Protein AF-A0A2V6AJG2-F1 (afdb_monomer_lite)

Secondary structure (DSSP, 8-state):
------------------------------------GGGEEEEE---EETTEEEEE-HHHHHHHHHHHHHSTTEEEEEE-TTSSEEEEEEPTT--HHHHHHHHHHHHHHT-EEE--TTHHHHHHHH--

Structure (mmCIF, N/CA/C/O backbone):
data_AF-A0A2V6AJG2-F1
#
_entry.id   AF-A0A2V6AJG2-F1
#
loop_
_atom_site.group_PDB
_atom_site.id
_atom_site.type_symbol
_atom_site.label_atom_id
_atom_site.label_alt_id
_atom_site.label_comp_id
_atom_site.label_asym_id
_atom_site.label_entity_id
_atom_site.label_seq_id
_atom_site.pdbx_PDB_ins_code
_atom_site.Cartn_x
_atom_site.Cartn_y
_atom_site.Cartn_z
_atom_site.occupancy
_atom_site.B_iso_or_equiv
_atom_site.auth_seq_id
_atom_site.auth_comp_id
_atom_site.auth_asym_id
_atom_site.auth_atom_id
_atom_site.pdbx_PDB_model_num
ATOM 1 N N . MET A 1 1 ? 5.644 6.638 -68.555 1.00 40.31 1 MET A N 1
ATOM 2 C CA . MET A 1 1 ? 5.117 5.460 -67.821 1.00 40.31 1 MET A CA 1
ATOM 3 C C . MET A 1 1 ? 3.741 5.862 -67.277 1.00 40.31 1 MET A C 1
ATOM 5 O O . MET A 1 1 ? 3.694 6.772 -66.470 1.00 40.31 1 MET A O 1
ATOM 9 N N . LYS A 1 2 ? 2.635 5.582 -67.995 1.00 39.47 2 LYS A N 1
ATOM 10 C CA . LYS A 1 2 ? 1.607 4.543 -67.697 1.00 39.47 2 LYS A CA 1
ATOM 11 C C . LYS A 1 2 ? 1.288 4.442 -66.191 1.00 39.47 2 LYS A C 1
ATOM 13 O O . LYS A 1 2 ? 2.177 4.081 -65.443 1.00 39.47 2 LYS A O 1
ATOM 18 N N . GLY A 1 3 ? 0.075 4.650 -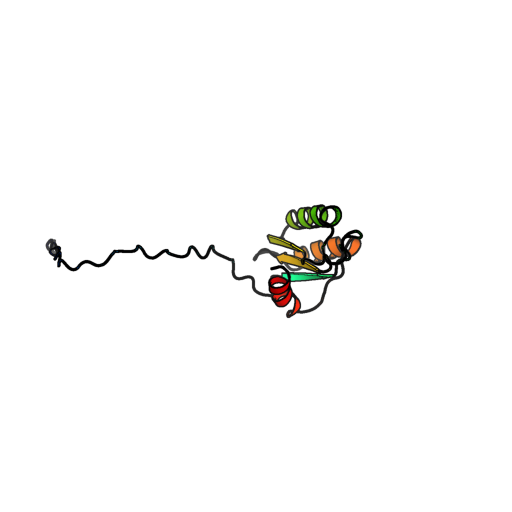65.685 1.00 35.84 3 GLY A N 1
ATOM 19 C CA . GLY A 1 3 ? -1.219 4.906 -66.308 1.00 35.84 3 GLY A CA 1
ATOM 20 C C . GLY A 1 3 ? -2.296 4.993 -65.220 1.00 35.84 3 GLY A C 1
ATOM 21 O O . GLY A 1 3 ? -2.346 4.158 -64.320 1.00 35.84 3 GLY A O 1
ATOM 22 N N . GLN A 1 4 ? -3.136 6.015 -65.331 1.00 49.97 4 GLN A N 1
ATOM 23 C CA . GLN A 1 4 ? -4.354 6.241 -64.563 1.00 49.97 4 GLN A CA 1
ATOM 24 C C . GLN A 1 4 ? -5.386 5.175 -64.960 1.00 49.97 4 GLN A C 1
ATOM 26 O O . GLN A 1 4 ? -5.692 5.025 -66.143 1.00 49.97 4 GLN A O 1
ATOM 31 N N . LYS A 1 5 ? -5.881 4.387 -63.997 1.00 49.53 5 LYS A N 1
ATOM 32 C CA . LYS A 1 5 ? -6.890 3.347 -64.246 1.00 49.53 5 LYS A CA 1
ATOM 33 C C . LYS A 1 5 ? -8.048 3.487 -63.261 1.00 49.53 5 LYS A C 1
ATOM 35 O O . LYS A 1 5 ? -7.985 3.004 -62.142 1.00 49.53 5 LYS A O 1
ATOM 40 N N . ASN A 1 6 ? -9.086 4.149 -63.760 1.00 39.19 6 ASN A N 1
ATOM 41 C CA . ASN A 1 6 ? -10.487 3.732 -63.715 1.00 39.19 6 ASN A CA 1
ATOM 42 C C . ASN A 1 6 ? -11.139 3.459 -62.351 1.00 39.19 6 ASN A C 1
ATOM 44 O O . ASN A 1 6 ? -11.061 2.370 -61.790 1.00 39.19 6 ASN A O 1
ATOM 48 N N . MET A 1 7 ? -11.933 4.458 -61.958 1.00 46.16 7 MET A N 1
ATOM 49 C CA . MET A 1 7 ? -13.201 4.352 -61.240 1.00 46.16 7 MET A CA 1
ATOM 50 C C . MET A 1 7 ? -13.962 3.057 -61.562 1.00 46.16 7 MET A C 1
ATOM 52 O O . MET A 1 7 ? -14.313 2.794 -62.714 1.00 46.16 7 MET A O 1
ATOM 56 N N . LYS A 1 8 ? -14.286 2.294 -60.518 1.00 37.38 8 LYS A N 1
ATOM 57 C CA . LYS A 1 8 ? -15.381 1.328 -60.546 1.00 37.38 8 LYS A CA 1
ATOM 58 C C . LYS A 1 8 ? -16.177 1.460 -59.256 1.00 37.38 8 LYS A C 1
ATOM 60 O O . LYS A 1 8 ? -15.919 0.815 -58.249 1.00 37.38 8 LYS A O 1
ATOM 65 N N . THR A 1 9 ? -17.111 2.403 -59.319 1.00 49.81 9 THR A N 1
ATOM 66 C CA . THR A 1 9 ? -18.254 2.553 -58.425 1.00 49.81 9 THR A CA 1
ATOM 67 C C . THR A 1 9 ? -18.997 1.225 -58.398 1.00 49.81 9 THR A C 1
ATOM 69 O O . THR A 1 9 ? -19.698 0.879 -59.349 1.00 49.81 9 THR A O 1
ATOM 72 N N . HIS A 1 10 ? -18.783 0.441 -57.348 1.00 46.66 10 HIS A N 1
ATOM 73 C CA . HIS A 1 10 ? -19.550 -0.774 -57.140 1.00 46.66 10 HIS A CA 1
ATOM 74 C C . HIS A 1 10 ? -20.915 -0.391 -56.574 1.00 46.66 10 HIS A C 1
ATOM 76 O O . HIS A 1 10 ? -21.023 0.247 -55.529 1.00 46.66 10 HIS A O 1
ATOM 82 N N . LEU A 1 11 ? -21.933 -0.732 -57.364 1.00 46.75 11 LEU A N 1
ATOM 83 C CA . LEU A 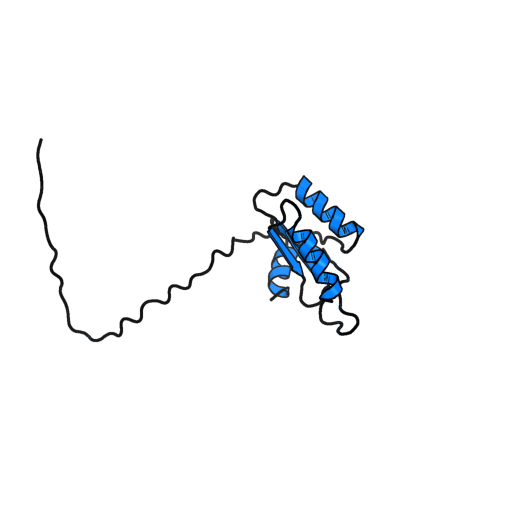1 11 ? -23.347 -0.530 -57.107 1.00 46.75 11 LEU A CA 1
ATOM 84 C C . LEU A 1 11 ? -23.743 -1.025 -55.714 1.00 46.75 11 LEU A C 1
ATOM 86 O O . LEU A 1 11 ? -23.484 -2.166 -55.335 1.00 46.75 11 LEU A O 1
ATOM 90 N N . ILE A 1 12 ? -24.465 -0.154 -55.022 1.00 53.88 12 ILE A N 1
ATOM 91 C CA . ILE A 1 12 ? -25.291 -0.459 -53.864 1.00 53.88 12 ILE A CA 1
ATOM 92 C C . ILE A 1 12 ? -26.417 -1.391 -54.335 1.00 53.88 12 ILE A C 1
ATOM 94 O O . ILE A 1 12 ? -27.288 -0.978 -55.099 1.00 53.88 12 ILE A O 1
ATOM 98 N N . ALA A 1 13 ? -26.409 -2.641 -53.876 1.00 48.75 13 ALA A N 1
ATOM 99 C CA . ALA A 1 13 ? -27.564 -3.527 -53.952 1.00 48.75 13 ALA A CA 1
ATOM 100 C C . ALA A 1 13 ? -28.302 -3.467 -52.607 1.00 48.75 13 ALA A C 1
ATOM 102 O O . ALA A 1 13 ? -27.942 -4.155 -51.654 1.00 48.75 13 ALA A O 1
ATOM 103 N N . VAL A 1 14 ? -29.322 -2.605 -52.526 1.00 49.09 14 VAL A N 1
ATOM 104 C CA . VAL A 1 14 ? -30.337 -2.665 -51.467 1.00 49.09 14 VAL A CA 1
ATOM 105 C C . VAL A 1 14 ? -31.209 -3.879 -51.768 1.00 49.09 14 VAL A C 1
ATOM 107 O O . VAL A 1 14 ? -32.086 -3.821 -52.627 1.00 49.09 14 VAL A O 1
ATOM 110 N N . LEU A 1 15 ? -30.953 -4.993 -51.085 1.00 47.62 15 LEU A N 1
ATOM 111 C CA . LEU A 1 15 ? -31.923 -6.075 -50.989 1.00 47.62 15 LEU A CA 1
ATOM 112 C C . LEU A 1 15 ? -32.759 -5.844 -49.737 1.00 47.62 15 LEU A C 1
ATOM 114 O O . LEU A 1 15 ? -32.275 -5.907 -48.609 1.00 47.62 15 LEU A O 1
ATOM 118 N N . ALA A 1 16 ? -34.025 -5.531 -49.990 1.00 49.56 16 ALA A N 1
ATOM 119 C CA . ALA A 1 16 ? -35.093 -5.530 -49.017 1.00 49.56 16 ALA A CA 1
ATOM 120 C C . ALA A 1 16 ? -35.125 -6.873 -48.275 1.00 49.56 16 ALA A C 1
ATOM 122 O O . ALA A 1 16 ? -35.332 -7.930 -48.865 1.00 49.56 16 ALA A O 1
ATOM 123 N N . GLY A 1 17 ? -34.925 -6.808 -46.967 1.00 42.09 17 GLY A N 1
ATOM 124 C CA . GLY A 1 17 ? -35.060 -7.928 -46.053 1.00 42.09 17 GLY A CA 1
ATOM 125 C C . GLY A 1 17 ? -34.942 -7.371 -44.650 1.00 42.09 17 GLY A C 1
ATOM 126 O O . GLY A 1 17 ? -33.845 -7.049 -44.205 1.00 42.09 17 GLY A O 1
ATOM 127 N N . GLY A 1 18 ? -36.086 -7.147 -44.004 1.00 53.12 18 GLY A N 1
ATOM 128 C CA . GLY A 1 18 ? -36.156 -6.547 -42.681 1.00 53.12 18 GLY A CA 1
ATOM 129 C C . GLY A 1 18 ? -35.312 -7.326 -41.681 1.00 53.12 18 GLY A C 1
ATOM 130 O O . GLY A 1 18 ? -35.659 -8.438 -41.309 1.00 53.12 18 GLY A O 1
ATOM 131 N N . LEU A 1 19 ? -34.229 -6.713 -41.228 1.00 48.19 19 LEU A N 1
ATOM 132 C CA . LEU A 1 19 ? -33.508 -7.090 -40.027 1.00 48.19 19 LEU A CA 1
ATOM 133 C C . LEU A 1 19 ? -33.253 -5.779 -39.292 1.00 48.19 19 LEU A C 1
ATOM 135 O O . LEU A 1 19 ? -32.655 -4.858 -39.848 1.00 48.19 19 LEU A O 1
ATOM 139 N N . LEU A 1 20 ? -33.749 -5.679 -38.061 1.00 50.41 20 LEU A N 1
ATOM 140 C CA . LEU A 1 20 ? -33.370 -4.612 -37.146 1.00 50.41 20 LEU A CA 1
ATOM 141 C C . LEU A 1 20 ? -31.843 -4.626 -37.047 1.00 50.41 20 LEU A C 1
ATOM 143 O O . LEU A 1 20 ? -31.267 -5.542 -36.460 1.00 50.41 20 LEU A O 1
ATOM 147 N N . TYR A 1 21 ? -31.186 -3.638 -37.654 1.00 52.78 21 TYR A N 1
ATOM 148 C CA . TYR A 1 21 ? -29.770 -3.390 -37.436 1.00 52.78 21 TYR A CA 1
ATOM 149 C C . TYR A 1 21 ? -29.636 -2.841 -36.018 1.00 52.78 21 TYR A C 1
ATOM 151 O O . TYR A 1 21 ? -29.647 -1.635 -35.786 1.00 52.78 21 TYR A O 1
ATOM 159 N N . VAL A 1 22 ? -29.610 -3.755 -35.050 1.00 64.19 22 VAL A N 1
ATOM 160 C CA . VAL A 1 22 ? -29.152 -3.470 -33.699 1.00 64.19 22 VAL A CA 1
ATOM 161 C C . VAL A 1 22 ? -27.651 -3.229 -33.849 1.00 64.19 22 VAL A C 1
ATOM 163 O O . VAL A 1 22 ? -26.937 -4.173 -34.199 1.00 64.19 22 VAL A O 1
ATOM 166 N N . PRO A 1 23 ? -27.149 -1.993 -33.677 1.00 58.66 23 PRO A N 1
ATOM 167 C CA . PRO A 1 23 ? -25.713 -1.781 -33.683 1.00 58.66 23 PRO A CA 1
ATOM 168 C C . PRO A 1 23 ? -25.111 -2.687 -32.603 1.00 58.66 23 PRO A C 1
ATOM 170 O O . PRO A 1 23 ? -25.666 -2.753 -31.500 1.00 58.66 23 PRO A O 1
ATOM 173 N N . PRO A 1 24 ? -24.014 -3.410 -32.886 1.00 54.19 24 PRO A N 1
ATOM 174 C CA . PRO A 1 24 ? -23.331 -4.138 -31.838 1.00 54.19 24 PRO A CA 1
ATOM 175 C C . PRO A 1 24 ? -22.929 -3.106 -30.787 1.00 54.19 24 PRO A C 1
ATOM 177 O O . PRO A 1 24 ? -22.188 -2.165 -31.081 1.00 54.19 24 PRO A O 1
ATOM 180 N N . LEU A 1 25 ? -23.460 -3.261 -29.573 1.00 62.50 25 LEU A N 1
ATOM 181 C CA . LEU A 1 25 ? -22.898 -2.641 -28.384 1.00 62.50 25 LEU A CA 1
ATOM 182 C C . LEU A 1 25 ? -21.465 -3.160 -28.298 1.00 62.50 25 LEU A C 1
ATOM 184 O O . LEU A 1 25 ? -21.213 -4.238 -27.765 1.00 62.50 25 LEU A O 1
ATOM 188 N N . ALA A 1 26 ? -20.534 -2.423 -28.899 1.00 57.06 26 ALA A N 1
ATOM 189 C CA . ALA A 1 26 ? -19.125 -2.597 -28.649 1.00 57.06 26 ALA A CA 1
ATOM 190 C C . ALA A 1 26 ? -18.956 -2.340 -27.156 1.00 57.06 26 ALA A C 1
ATOM 192 O O . ALA A 1 26 ? -19.029 -1.200 -26.694 1.00 57.06 26 ALA A O 1
ATOM 193 N N . SER A 1 27 ? -18.825 -3.417 -26.386 1.00 58.00 27 SER A N 1
ATOM 194 C CA . SER A 1 27 ? -18.362 -3.334 -25.017 1.00 58.00 27 SER A CA 1
ATOM 195 C C . SER A 1 27 ? -17.030 -2.601 -25.075 1.00 58.00 27 SER A C 1
ATOM 197 O O . SER A 1 27 ? -16.032 -3.149 -25.540 1.00 58.00 27 SER A O 1
ATOM 199 N N . VAL A 1 28 ? -17.014 -1.342 -24.636 1.00 52.38 28 VAL A N 1
ATOM 200 C CA . VAL A 1 28 ? -15.785 -0.709 -24.176 1.00 52.38 28 VAL A CA 1
ATOM 201 C C . VAL A 1 28 ? -15.389 -1.516 -22.947 1.00 52.38 28 VAL A C 1
ATOM 203 O O . VAL A 1 28 ? -15.771 -1.217 -21.819 1.00 52.38 28 VAL A O 1
ATOM 206 N N . ALA A 1 29 ? -14.674 -2.616 -23.181 1.00 53.22 29 ALA A N 1
ATOM 207 C CA . ALA A 1 29 ? -13.757 -3.149 -22.203 1.00 53.22 29 ALA A CA 1
ATOM 208 C C . ALA A 1 29 ? -12.723 -2.039 -22.044 1.00 53.22 29 ALA A C 1
ATOM 210 O O . ALA A 1 29 ? -11.781 -1.938 -22.828 1.00 53.22 29 ALA A O 1
ATOM 211 N N . GLY A 1 30 ? -12.988 -1.122 -21.106 1.00 51.59 30 GLY A N 1
ATOM 212 C CA . GLY A 1 30 ? -12.007 -0.133 -20.699 1.00 51.59 30 GLY A CA 1
ATOM 213 C C . GLY A 1 30 ? -10.700 -0.874 -20.472 1.00 51.59 30 GLY A C 1
ATOM 214 O O . GLY A 1 30 ? -10.731 -1.982 -19.932 1.00 51.59 30 GLY A O 1
ATOM 215 N N . ASN A 1 31 ? -9.596 -0.318 -20.969 1.00 50.00 31 ASN A N 1
ATOM 216 C CA . ASN A 1 31 ? -8.261 -0.883 -20.837 1.00 50.00 31 ASN A CA 1
ATOM 217 C C . ASN A 1 31 ? -7.943 -1.109 -19.350 1.00 50.00 31 ASN A C 1
ATOM 219 O O . ASN A 1 31 ? -7.277 -0.298 -18.712 1.00 50.00 31 ASN A O 1
ATOM 223 N N . ALA A 1 32 ? -8.410 -2.219 -18.787 1.00 53.81 32 ALA A N 1
ATOM 224 C CA . ALA A 1 32 ? -7.932 -2.753 -17.540 1.00 53.81 32 ALA A CA 1
ATOM 225 C C . ALA A 1 32 ? -6.533 -3.236 -17.883 1.00 53.81 32 ALA A C 1
ATOM 227 O O . ALA A 1 32 ? -6.367 -4.321 -18.443 1.00 53.81 32 ALA A O 1
ATOM 228 N N . ALA A 1 33 ? -5.547 -2.366 -17.651 1.00 55.81 33 ALA A N 1
ATOM 229 C CA . ALA A 1 33 ? -4.143 -2.715 -17.741 1.00 55.81 33 ALA A CA 1
ATOM 230 C C . ALA A 1 33 ? -3.982 -4.104 -17.125 1.00 55.81 33 ALA A C 1
ATOM 232 O O . ALA A 1 33 ? -4.428 -4.327 -15.997 1.00 55.81 33 ALA A O 1
ATOM 233 N N . THR A 1 34 ? -3.448 -5.052 -17.892 1.00 56.19 34 THR A N 1
ATOM 234 C CA . THR A 1 34 ? -3.290 -6.432 -17.446 1.00 56.19 34 THR A CA 1
ATOM 235 C C . THR A 1 34 ? -2.410 -6.416 -16.204 1.00 56.19 34 THR A C 1
ATOM 237 O O . THR A 1 34 ? -1.191 -6.279 -16.285 1.00 56.19 34 THR A O 1
ATOM 240 N N . LEU A 1 35 ? -3.044 -6.458 -15.036 1.00 61.59 35 LEU A N 1
ATOM 241 C CA . LEU A 1 35 ? -2.373 -6.498 -13.753 1.00 61.59 35 LEU A CA 1
ATOM 242 C C . LEU A 1 35 ? -1.759 -7.882 -13.622 1.00 61.59 35 LEU A C 1
ATOM 244 O O . LEU A 1 35 ? -2.438 -8.844 -13.268 1.00 61.59 35 LEU A O 1
ATOM 248 N N . THR A 1 36 ? -0.488 -7.994 -13.984 1.00 70.19 36 THR A N 1
ATOM 249 C CA . THR A 1 36 ? 0.295 -9.190 -13.701 1.00 70.19 36 THR A CA 1
ATOM 250 C C . THR A 1 36 ? 0.559 -9.245 -12.199 1.00 70.19 36 THR A C 1
ATOM 252 O O . THR A 1 36 ? 0.766 -8.210 -11.563 1.00 70.19 36 THR A O 1
ATOM 255 N N . ALA A 1 37 ? 0.542 -10.449 -11.621 1.00 72.88 37 ALA A N 1
ATOM 256 C CA . ALA A 1 37 ? 0.753 -10.648 -10.184 1.00 72.88 37 ALA A CA 1
ATOM 257 C C . ALA A 1 37 ? 2.086 -10.051 -9.688 1.00 72.88 37 ALA A C 1
ATOM 259 O O . ALA A 1 37 ? 2.181 -9.638 -8.541 1.00 72.88 37 ALA A O 1
ATOM 260 N N . ASP A 1 38 ? 3.077 -9.938 -10.574 1.00 80.06 38 ASP A N 1
ATOM 261 C CA . ASP A 1 38 ? 4.377 -9.302 -10.321 1.00 80.06 38 ASP A CA 1
ATOM 262 C C . ASP A 1 38 ? 4.290 -7.795 -9.990 1.00 80.06 38 ASP A C 1
ATOM 264 O O . ASP A 1 38 ? 5.171 -7.230 -9.344 1.00 80.06 38 ASP A O 1
ATOM 268 N N . ARG A 1 39 ? 3.203 -7.125 -10.393 1.00 89.62 39 ARG A N 1
ATOM 269 C CA . ARG A 1 39 ? 2.972 -5.701 -10.106 1.00 89.62 39 ARG A CA 1
ATOM 270 C C . ARG A 1 39 ? 2.117 -5.459 -8.869 1.00 89.62 39 ARG A C 1
ATOM 272 O O . ARG A 1 39 ? 1.666 -4.334 -8.684 1.00 89.62 39 ARG A O 1
ATOM 279 N N . ILE A 1 40 ? 1.849 -6.476 -8.058 1.00 91.06 40 ILE A N 1
ATOM 280 C CA . ILE A 1 40 ? 1.008 -6.334 -6.870 1.00 91.06 40 ILE A CA 1
ATOM 281 C C . ILE A 1 40 ? 1.779 -6.831 -5.653 1.00 91.06 40 ILE A C 1
ATOM 283 O O . ILE A 1 40 ? 2.128 -8.006 -5.580 1.00 91.06 40 ILE A O 1
ATOM 287 N N . SER A 1 41 ? 1.979 -5.947 -4.678 1.00 91.44 41 SER A N 1
ATOM 288 C CA . SER A 1 41 ? 2.414 -6.326 -3.331 1.00 91.44 41 SER A CA 1
ATOM 289 C C . SER A 1 41 ? 1.218 -6.320 -2.387 1.00 91.44 41 SER A C 1
ATOM 291 O O . SER A 1 41 ? 0.338 -5.465 -2.497 1.00 91.44 41 SER A O 1
ATOM 293 N N . VAL A 1 42 ? 1.164 -7.277 -1.461 1.00 91.94 42 VAL A N 1
ATOM 294 C CA . VAL A 1 42 ? 0.038 -7.441 -0.534 1.00 91.94 42 VAL A CA 1
ATOM 295 C C . VAL A 1 42 ? 0.539 -7.360 0.899 1.00 91.94 42 VAL A C 1
ATOM 297 O O . VAL A 1 42 ? 1.547 -7.962 1.249 1.00 91.94 42 VAL A O 1
ATOM 300 N N . PHE A 1 43 ? -0.191 -6.637 1.739 1.00 91.12 43 PHE A N 1
ATOM 301 C CA . PHE A 1 43 ? 0.165 -6.349 3.119 1.00 91.12 43 PHE A CA 1
ATOM 302 C C . PHE A 1 43 ? -1.027 -6.632 4.030 1.00 91.12 43 PHE A C 1
ATOM 304 O O . PHE A 1 43 ? -2.164 -6.303 3.712 1.00 91.12 43 PHE A O 1
ATOM 311 N N . LYS A 1 44 ? -0.781 -7.227 5.190 1.00 90.38 44 LYS A N 1
ATOM 312 C CA . LYS A 1 44 ? -1.750 -7.404 6.266 1.00 90.38 44 LYS A CA 1
ATOM 313 C C . LYS A 1 44 ? -1.838 -6.128 7.093 1.00 90.38 44 LYS A C 1
ATOM 315 O O . LYS A 1 44 ? -0.832 -5.712 7.647 1.00 90.38 44 LYS A O 1
ATOM 320 N N . ALA A 1 45 ? -3.024 -5.552 7.232 1.00 88.44 45 ALA A N 1
ATOM 321 C CA . ALA A 1 45 ? -3.251 -4.311 7.973 1.00 88.44 45 ALA A CA 1
ATOM 322 C C . ALA A 1 45 ? -4.321 -4.517 9.064 1.00 88.44 45 ALA A C 1
ATOM 324 O O . ALA A 1 45 ? -5.257 -5.280 8.842 1.00 88.44 45 ALA A O 1
ATOM 325 N N . PRO A 1 46 ? -4.240 -3.881 10.244 1.00 90.00 46 PRO A N 1
ATOM 326 C CA . PRO A 1 46 ? -5.257 -3.978 11.289 1.00 90.00 46 PRO A CA 1
ATOM 327 C C . PRO A 1 46 ? -6.279 -2.830 11.186 1.00 90.00 46 PRO A C 1
ATOM 329 O O . PRO A 1 46 ? -6.576 -2.162 12.172 1.00 90.00 46 PRO A O 1
ATOM 332 N N . LEU A 1 47 ? -6.831 -2.581 9.996 1.00 90.12 47 LEU A N 1
ATOM 333 C CA . LEU A 1 47 ? -7.730 -1.448 9.724 1.00 90.12 47 LEU A CA 1
ATOM 334 C C . LEU A 1 47 ? -9.214 -1.809 9.870 1.00 90.12 47 LEU A C 1
ATOM 336 O O . LEU A 1 47 ? -10.077 -1.198 9.244 1.00 90.12 47 LEU A O 1
ATOM 340 N N . VAL A 1 48 ? -9.532 -2.800 10.699 1.00 92.94 48 VAL A N 1
ATOM 341 C CA . VAL A 1 48 ? -10.906 -3.245 10.967 1.00 92.94 48 VAL A CA 1
ATOM 342 C C . VAL A 1 48 ? -11.674 -2.161 11.730 1.00 92.94 48 VAL A C 1
ATOM 344 O O . VAL A 1 48 ? -11.140 -1.540 12.649 1.00 92.94 48 VAL A O 1
ATOM 347 N N . CYS A 1 49 ? -12.940 -1.919 11.381 1.00 91.56 49 CYS A N 1
ATOM 348 C CA . CYS A 1 49 ? -13.784 -0.976 12.108 1.00 91.56 49 CYS A CA 1
ATOM 349 C C . CYS A 1 49 ? -14.232 -1.564 13.459 1.00 91.56 49 CYS A C 1
ATOM 351 O O . CYS A 1 49 ? -14.931 -2.579 13.466 1.00 91.56 49 CYS A O 1
ATOM 353 N N . PRO A 1 50 ? -13.939 -0.916 14.605 1.00 89.00 50 PRO A N 1
ATOM 354 C CA . PRO A 1 50 ? -14.373 -1.419 15.912 1.00 89.00 50 PRO A CA 1
ATOM 355 C C . PRO A 1 50 ? -15.898 -1.530 16.049 1.00 89.00 50 PRO A C 1
ATOM 357 O O . PRO A 1 50 ? -16.396 -2.400 16.756 1.00 89.00 50 PRO A O 1
ATOM 360 N N . ALA A 1 51 ? -16.643 -0.664 15.354 1.00 91.31 51 ALA A N 1
ATOM 361 C CA . ALA A 1 51 ? -18.105 -0.660 15.362 1.00 91.31 51 ALA A CA 1
ATOM 362 C C . ALA A 1 51 ? -18.730 -1.699 14.408 1.00 91.31 51 ALA A C 1
ATOM 364 O O . ALA A 1 51 ? -19.914 -2.004 14.532 1.00 91.31 51 ALA A O 1
ATOM 365 N N . ALA A 1 52 ? -17.961 -2.230 13.451 1.00 90.94 52 ALA A N 1
ATOM 366 C CA . ALA A 1 52 ? -18.423 -3.195 12.455 1.00 90.94 52 ALA A CA 1
ATOM 367 C C . ALA A 1 52 ? -17.258 -4.112 12.024 1.00 90.94 52 ALA A C 1
ATOM 369 O O . ALA A 1 52 ? -16.608 -3.831 11.016 1.00 90.94 52 ALA A O 1
ATOM 370 N N . PRO A 1 53 ? -16.993 -5.214 12.752 1.00 87.75 53 PRO A N 1
ATOM 371 C CA . PRO A 1 53 ? -15.795 -6.043 12.566 1.00 87.75 53 PRO A CA 1
ATOM 372 C C . PRO A 1 53 ? -15.633 -6.690 11.181 1.00 87.75 53 PRO A C 1
ATOM 374 O O . PRO A 1 53 ? -14.551 -7.144 10.826 1.00 87.75 53 PRO A O 1
ATOM 377 N N . GLN A 1 54 ? -16.704 -6.750 10.392 1.00 88.69 54 GLN A N 1
ATOM 378 C CA . GLN A 1 54 ? -16.708 -7.265 9.023 1.00 88.69 54 GLN A CA 1
ATOM 379 C C . GLN A 1 54 ? -16.390 -6.205 7.950 1.00 88.69 54 GLN A C 1
ATOM 381 O O . GLN A 1 54 ? -16.423 -6.525 6.760 1.00 88.69 54 GLN A O 1
ATOM 386 N N . ILE A 1 55 ? -16.131 -4.949 8.341 1.00 90.56 55 ILE A N 1
ATOM 387 C CA . ILE A 1 55 ? -15.847 -3.832 7.430 1.00 90.56 55 ILE A CA 1
ATOM 388 C C . ILE A 1 55 ? -14.584 -3.078 7.876 1.00 90.56 55 ILE A C 1
ATOM 390 O O . ILE A 1 55 ? -14.375 -2.833 9.063 1.00 90.56 55 ILE A O 1
ATOM 394 N N . GLY A 1 56 ? -13.758 -2.662 6.917 1.00 91.19 56 GLY A N 1
ATOM 395 C CA . GLY A 1 56 ? -12.637 -1.758 7.150 1.00 91.19 56 GLY A CA 1
ATOM 396 C C . GLY A 1 56 ? -13.083 -0.369 7.620 1.00 91.19 56 GLY A C 1
ATOM 397 O O . GLY A 1 56 ? -14.084 0.190 7.171 1.00 91.19 56 GLY A O 1
ATOM 398 N N . CYS A 1 57 ? -12.333 0.219 8.545 1.00 93.25 57 CYS A N 1
ATOM 399 C CA . CYS A 1 57 ? -12.609 1.532 9.103 1.00 93.25 57 CYS A CA 1
ATOM 400 C C . CYS A 1 57 ? -12.255 2.616 8.082 1.00 93.25 57 CYS A C 1
ATOM 402 O O . CYS A 1 57 ? -11.080 2.931 7.897 1.00 93.25 57 CYS A O 1
ATOM 404 N N . GLY A 1 58 ? -13.253 3.208 7.421 1.00 90.25 58 GLY A N 1
ATOM 405 C CA . GLY A 1 58 ? -13.018 4.217 6.382 1.00 90.25 58 GLY A CA 1
ATOM 406 C C . GLY A 1 58 ? -12.222 5.432 6.871 1.00 90.25 58 GLY A C 1
ATOM 407 O O . GLY A 1 58 ? -11.378 5.938 6.139 1.00 90.25 58 GLY A O 1
ATOM 408 N N . SER A 1 59 ? -12.425 5.871 8.118 1.00 91.19 59 SER A N 1
ATOM 409 C CA . SER A 1 59 ? -11.678 6.996 8.698 1.00 91.19 59 SER A CA 1
ATOM 410 C C . SER A 1 59 ? -10.196 6.688 8.922 1.00 91.19 59 SER A C 1
ATOM 412 O O . SER A 1 59 ? -9.377 7.575 8.714 1.00 91.19 59 SER A O 1
ATOM 414 N N . ALA A 1 60 ? -9.848 5.452 9.294 1.00 90.69 60 ALA A N 1
ATOM 415 C CA . ALA A 1 60 ? -8.456 5.029 9.459 1.00 90.69 60 ALA A CA 1
ATOM 416 C C . ALA A 1 60 ? -7.806 4.642 8.122 1.00 90.69 60 ALA A C 1
ATOM 418 O O . ALA A 1 60 ? -6.642 4.931 7.883 1.00 90.69 60 ALA A O 1
ATOM 419 N N . SER A 1 61 ? -8.571 4.018 7.227 1.00 91.75 61 SER A N 1
ATOM 420 C CA . SER A 1 61 ? -8.039 3.463 5.980 1.00 91.75 61 SER A CA 1
ATOM 421 C C . SER A 1 61 ? -7.847 4.517 4.897 1.00 91.75 61 SER A C 1
ATOM 423 O O . SER A 1 61 ? -6.864 4.476 4.167 1.00 91.75 61 SER A O 1
ATOM 425 N N . LYS A 1 62 ? -8.778 5.473 4.779 1.00 93.50 62 LYS A N 1
ATOM 426 C CA . LYS A 1 62 ? -8.728 6.498 3.730 1.00 93.50 62 LYS A CA 1
ATOM 427 C C . LYS A 1 62 ? -7.417 7.299 3.708 1.00 93.50 62 LYS A C 1
ATOM 429 O O . LYS A 1 62 ? -6.882 7.436 2.613 1.00 93.50 62 LYS A O 1
ATOM 434 N N . PRO A 1 63 ? -6.894 7.842 4.827 1.00 93.19 63 PRO A N 1
ATOM 435 C CA . PRO A 1 63 ? -5.634 8.585 4.781 1.00 93.19 63 PRO A CA 1
ATOM 436 C C . PRO A 1 63 ? -4.471 7.716 4.285 1.00 93.19 63 PRO A C 1
ATOM 438 O O . PRO A 1 63 ? -3.754 8.147 3.393 1.00 93.19 63 PRO A O 1
ATOM 441 N N . ILE A 1 64 ? -4.369 6.468 4.752 1.00 92.62 64 ILE A N 1
ATOM 442 C CA . ILE A 1 64 ? -3.303 5.533 4.353 1.00 92.62 64 ILE A CA 1
ATOM 443 C C . ILE A 1 64 ? -3.343 5.253 2.846 1.00 92.62 64 ILE A C 1
ATOM 445 O O . ILE A 1 64 ? -2.316 5.319 2.178 1.00 92.62 64 ILE A O 1
ATOM 449 N N . LEU A 1 65 ? -4.527 4.968 2.291 1.00 93.50 65 LEU A N 1
ATOM 450 C CA . LEU A 1 65 ? -4.669 4.715 0.852 1.00 93.50 65 LEU A CA 1
ATOM 451 C C . LEU A 1 65 ? -4.302 5.952 0.022 1.00 93.50 65 LEU A C 1
ATOM 453 O O . LEU A 1 65 ? -3.584 5.833 -0.965 1.00 93.50 65 LEU A O 1
ATOM 457 N N . LEU A 1 66 ? -4.739 7.140 0.451 1.00 94.19 66 LEU A N 1
ATOM 458 C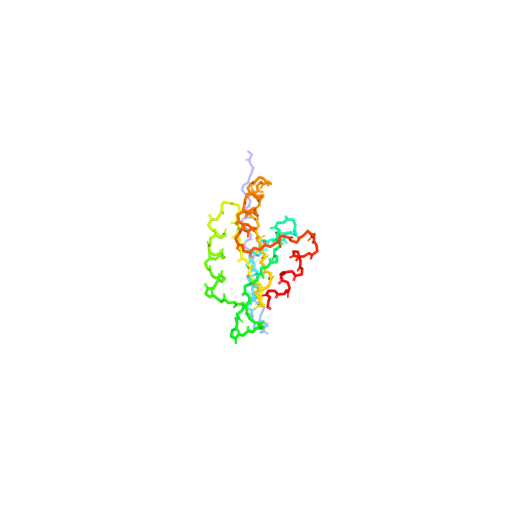 CA . LEU A 1 66 ? -4.406 8.392 -0.231 1.00 94.19 66 LEU A CA 1
ATOM 459 C C . LEU A 1 66 ? -2.913 8.719 -0.160 1.00 94.19 66 LEU A C 1
ATOM 461 O O . LEU A 1 66 ? -2.381 9.311 -1.094 1.00 94.19 66 LEU A O 1
ATOM 465 N N . ASP A 1 67 ? -2.242 8.384 0.938 1.00 93.88 67 ASP A N 1
ATOM 466 C CA . ASP A 1 67 ? -0.806 8.607 1.070 1.00 93.88 67 ASP A CA 1
ATOM 467 C C . ASP A 1 67 ? -0.013 7.619 0.212 1.00 93.88 67 ASP A C 1
ATOM 469 O O . ASP A 1 67 ? 0.905 8.043 -0.485 1.00 93.88 67 ASP A O 1
ATOM 473 N N . LEU A 1 68 ? -0.436 6.351 0.132 1.00 94.44 68 LEU A N 1
ATOM 474 C CA . LEU A 1 68 ? 0.126 5.376 -0.809 1.00 94.44 68 LEU A CA 1
ATOM 475 C C . LEU A 1 68 ? -0.023 5.827 -2.267 1.00 94.44 68 LEU A C 1
ATOM 477 O O . LEU A 1 68 ? 0.931 5.735 -3.032 1.00 94.44 68 LEU A O 1
ATOM 481 N N . GLU A 1 69 ? -1.181 6.355 -2.662 1.00 93.56 69 GLU A N 1
ATOM 482 C CA . GLU A 1 69 ? -1.415 6.842 -4.031 1.00 93.56 69 GLU A CA 1
ATOM 483 C C . GLU A 1 69 ? -0.547 8.056 -4.411 1.00 93.56 69 GLU A C 1
ATOM 485 O O . GLU A 1 69 ? -0.323 8.310 -5.596 1.00 93.56 69 GLU A O 1
ATOM 490 N N . LYS A 1 70 ? -0.024 8.801 -3.428 1.00 95.19 70 LYS A N 1
ATOM 491 C CA . LYS A 1 70 ? 0.928 9.899 -3.668 1.00 95.19 70 LYS A CA 1
ATOM 492 C C . LYS A 1 70 ? 2.359 9.409 -3.873 1.00 95.19 70 LYS A C 1
ATOM 494 O O . LYS A 1 70 ? 3.177 10.171 -4.391 1.00 95.19 70 LYS A O 1
ATOM 499 N N . GLN A 1 71 ? 2.675 8.182 -3.459 1.00 94.94 71 GLN A N 1
ATOM 500 C CA . GLN A 1 71 ? 4.036 7.667 -3.512 1.00 94.94 71 GLN A CA 1
ATOM 501 C C . GLN A 1 71 ? 4.509 7.458 -4.959 1.00 94.94 71 GLN A C 1
ATOM 503 O O . GLN A 1 71 ? 3.740 7.024 -5.831 1.00 94.94 71 GLN A O 1
ATOM 508 N N . PRO A 1 72 ? 5.793 7.730 -5.253 1.00 92.31 72 PRO A N 1
ATOM 509 C CA . PRO A 1 72 ? 6.356 7.425 -6.556 1.00 92.31 72 PRO A CA 1
ATOM 510 C C . PRO A 1 72 ? 6.276 5.915 -6.812 1.00 92.31 72 PRO A C 1
ATOM 512 O O . PRO A 1 72 ? 6.452 5.091 -5.922 1.00 92.31 72 PRO A O 1
ATOM 515 N N . GLY A 1 73 ? 5.971 5.538 -8.053 1.00 93.62 73 GLY A N 1
ATOM 516 C CA . GLY A 1 73 ? 5.860 4.131 -8.440 1.00 93.62 73 GLY A CA 1
ATOM 517 C C . GLY A 1 73 ? 4.562 3.421 -8.034 1.00 93.62 73 GLY A C 1
ATOM 518 O O . GLY A 1 73 ? 4.316 2.339 -8.562 1.00 93.62 73 GLY A O 1
ATOM 519 N N . VAL A 1 74 ? 3.693 4.008 -7.205 1.00 95.56 74 VAL A N 1
ATOM 520 C CA . VAL A 1 74 ? 2.360 3.446 -6.915 1.00 95.56 74 VAL A CA 1
ATOM 521 C C . VAL A 1 74 ? 1.369 3.877 -7.993 1.00 95.56 74 VAL A C 1
ATOM 523 O O . VAL A 1 74 ? 1.274 5.051 -8.343 1.00 95.56 74 VAL A O 1
ATOM 526 N N . PHE A 1 75 ? 0.671 2.907 -8.576 1.00 95.12 75 PHE A N 1
ATOM 527 C CA . PHE A 1 75 ? -0.420 3.127 -9.521 1.00 95.12 75 PHE A CA 1
ATOM 528 C C . PHE A 1 75 ? -1.753 3.257 -8.782 1.00 95.12 75 PHE A C 1
ATOM 530 O O . PHE A 1 75 ? -2.465 4.228 -9.002 1.00 95.12 75 PHE A O 1
ATOM 537 N N . GLU A 1 76 ? -2.056 2.306 -7.895 1.00 93.81 76 GLU A N 1
ATOM 538 C CA . GLU A 1 76 ? -3.277 2.278 -7.082 1.00 93.81 76 GLU A CA 1
ATOM 539 C C . GLU A 1 76 ? -3.006 1.580 -5.741 1.00 93.81 76 GLU A C 1
ATOM 541 O O . GLU A 1 76 ? -2.119 0.725 -5.644 1.00 93.81 76 GLU A O 1
ATOM 546 N N . ALA A 1 77 ? -3.797 1.906 -4.718 1.00 94.25 77 ALA A N 1
ATOM 547 C CA . ALA A 1 77 ? -3.797 1.210 -3.438 1.00 94.25 77 ALA A CA 1
ATOM 548 C C . ALA A 1 77 ? -5.222 0.786 -3.071 1.00 94.25 77 ALA A C 1
ATOM 550 O O . ALA A 1 77 ? -6.158 1.582 -3.110 1.00 94.25 77 ALA A O 1
ATOM 551 N N . TRP A 1 78 ? -5.397 -0.474 -2.689 1.00 93.56 78 TRP A N 1
ATOM 552 C CA . TRP A 1 78 ? -6.705 -1.042 -2.379 1.00 93.56 78 TRP A CA 1
ATOM 553 C C . TRP A 1 78 ? -6.735 -1.628 -0.977 1.00 93.56 78 TRP A C 1
ATOM 555 O O . TRP A 1 78 ? -5.735 -2.149 -0.492 1.00 93.56 78 TRP A O 1
ATOM 565 N N . LEU A 1 79 ? -7.914 -1.614 -0.362 1.00 92.88 79 LEU A N 1
ATOM 566 C CA . LEU A 1 79 ? -8.196 -2.302 0.892 1.00 92.88 79 LEU A CA 1
ATOM 567 C C . LEU A 1 79 ? -9.292 -3.338 0.652 1.00 92.88 79 LEU A C 1
ATOM 569 O O . LEU A 1 79 ? -10.300 -3.042 0.009 1.00 92.88 79 LEU A O 1
ATOM 573 N N . ASN A 1 80 ? -9.131 -4.542 1.196 1.00 92.94 80 ASN A N 1
ATOM 574 C CA . ASN A 1 80 ? -10.217 -5.515 1.183 1.00 92.94 80 ASN A CA 1
ATOM 575 C C . ASN A 1 80 ? -11.388 -5.060 2.069 1.00 92.94 80 ASN A C 1
ATOM 577 O O . ASN A 1 80 ? -11.223 -4.283 3.012 1.00 92.94 80 ASN A O 1
ATOM 581 N N . ARG A 1 81 ? -12.582 -5.613 1.823 1.00 91.38 81 ARG A N 1
ATOM 582 C CA . ARG A 1 81 ? -13.799 -5.257 2.572 1.00 91.38 81 ARG A CA 1
ATOM 583 C C . ARG A 1 81 ? -13.603 -5.304 4.088 1.00 91.38 81 ARG A C 1
ATOM 585 O O . ARG A 1 81 ? -14.088 -4.409 4.767 1.00 91.38 81 ARG A O 1
ATOM 592 N N . ALA A 1 82 ? -12.911 -6.318 4.608 1.00 92.31 82 ALA A N 1
ATOM 593 C CA . ALA A 1 82 ? -12.724 -6.508 6.046 1.00 92.31 82 ALA A CA 1
ATOM 594 C C . ALA A 1 82 ? -11.712 -5.536 6.685 1.00 92.31 82 ALA A C 1
ATOM 596 O O . ALA A 1 82 ? -11.648 -5.461 7.906 1.00 92.31 82 ALA A O 1
ATOM 597 N N . GLY A 1 83 ? -10.918 -4.801 5.898 1.00 91.44 83 GLY A N 1
ATOM 598 C CA . GLY A 1 83 ? -9.860 -3.931 6.417 1.00 91.44 83 GLY A CA 1
ATOM 599 C C . GLY A 1 83 ? -8.648 -4.681 6.966 1.00 91.44 83 GLY A C 1
ATOM 600 O O . GLY A 1 83 ? -7.935 -4.158 7.815 1.00 91.44 83 GLY A O 1
ATOM 601 N N . THR A 1 84 ? -8.433 -5.915 6.515 1.00 92.88 84 THR A N 1
ATOM 602 C CA . THR A 1 84 ? -7.348 -6.787 6.981 1.00 92.88 84 THR A CA 1
ATOM 603 C C . THR A 1 84 ? -6.181 -6.882 6.005 1.00 92.88 84 THR A C 1
ATOM 605 O O . THR A 1 84 ? -5.112 -7.364 6.379 1.00 92.88 84 THR A O 1
ATOM 608 N N . ILE A 1 85 ? -6.383 -6.453 4.758 1.00 92.88 85 ILE A N 1
ATOM 609 C CA . ILE A 1 85 ? -5.436 -6.590 3.655 1.00 92.88 85 ILE A CA 1
ATOM 610 C C . ILE A 1 85 ? -5.407 -5.299 2.838 1.00 92.88 85 ILE A C 1
ATOM 612 O O . ILE A 1 85 ? -6.452 -4.848 2.368 1.00 92.88 85 ILE A O 1
ATOM 616 N N . ILE A 1 86 ? -4.20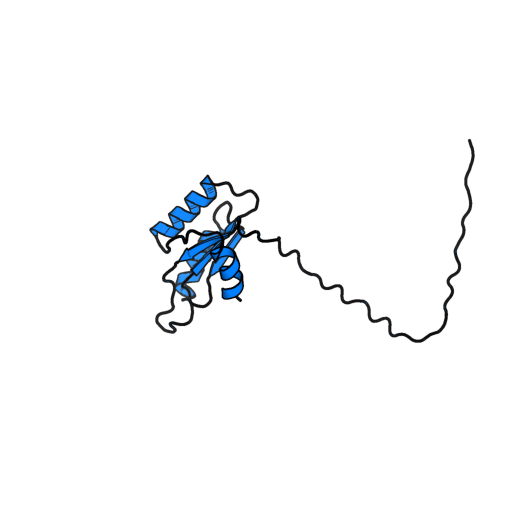7 -4.764 2.624 1.00 93.12 86 ILE A N 1
ATOM 617 C CA . ILE A 1 86 ? -3.899 -3.721 1.647 1.00 93.12 86 ILE A CA 1
ATOM 618 C C . ILE A 1 86 ? -3.199 -4.370 0.452 1.00 93.12 86 ILE A C 1
ATOM 620 O O . ILE A 1 86 ? -2.297 -5.187 0.627 1.00 93.12 86 ILE A O 1
ATOM 624 N N . ALA A 1 87 ? -3.583 -3.993 -0.762 1.00 93.62 87 ALA A N 1
ATOM 625 C CA . ALA A 1 87 ? -2.847 -4.316 -1.976 1.00 93.62 87 ALA A CA 1
ATOM 626 C C . ALA A 1 87 ? -2.296 -3.026 -2.587 1.00 93.62 87 ALA A C 1
ATOM 628 O O . ALA A 1 87 ? -3.044 -2.072 -2.789 1.00 93.62 87 ALA A O 1
ATOM 629 N N . VAL A 1 88 ? -1.000 -3.007 -2.891 1.00 94.25 88 VAL A N 1
ATOM 630 C CA . VAL A 1 88 ? -0.345 -1.915 -3.614 1.00 94.25 88 VAL A CA 1
ATOM 631 C C . VAL A 1 88 ? -0.084 -2.383 -5.033 1.00 94.25 88 VAL A C 1
ATOM 633 O O . VAL A 1 88 ? 0.590 -3.390 -5.258 1.00 94.25 88 VAL A O 1
ATOM 636 N N . VAL A 1 89 ? -0.639 -1.650 -5.988 1.00 94.31 89 VAL A N 1
ATOM 637 C CA . VAL A 1 89 ? -0.430 -1.869 -7.411 1.00 94.31 89 VAL A CA 1
ATOM 638 C C . VAL A 1 89 ? 0.686 -0.950 -7.877 1.00 94.31 89 VAL A C 1
ATOM 640 O O . VAL A 1 89 ? 0.577 0.269 -7.783 1.00 94.31 89 VAL A O 1
ATOM 643 N N . TRP A 1 90 ? 1.747 -1.526 -8.426 1.00 95.50 90 TRP A N 1
ATOM 644 C CA . TRP A 1 90 ? 2.904 -0.787 -8.913 1.00 95.50 90 TRP A CA 1
ATOM 645 C C . TRP A 1 90 ? 2.720 -0.327 -10.362 1.00 95.50 90 TRP A C 1
ATOM 647 O O . TRP A 1 90 ? 2.170 -1.040 -11.213 1.00 95.50 90 TRP A O 1
ATOM 657 N N . LYS A 1 91 ? 3.239 0.864 -10.668 1.00 93.94 91 LYS A N 1
ATOM 658 C CA . LYS A 1 91 ? 3.413 1.340 -12.042 1.00 93.94 91 LYS A CA 1
ATOM 659 C C . LYS A 1 91 ? 4.379 0.409 -12.797 1.00 93.94 91 LYS A C 1
ATOM 661 O O . LYS A 1 91 ? 5.268 -0.176 -12.175 1.00 93.94 91 LYS A O 1
ATOM 666 N N . PRO A 1 92 ? 4.234 0.254 -14.128 1.00 90.12 92 PRO A N 1
ATOM 667 C CA . PRO A 1 92 ? 5.094 -0.634 -14.919 1.00 90.12 92 PRO A CA 1
ATOM 668 C C . PRO A 1 92 ? 6.595 -0.333 -14.791 1.00 90.12 92 PRO A C 1
ATOM 670 O O . PRO A 1 92 ? 7.410 -1.243 -14.871 1.00 90.12 92 PRO A O 1
ATOM 673 N N . ASP A 1 93 ? 6.933 0.939 -14.609 1.00 92.00 93 ASP A N 1
ATOM 674 C CA . ASP A 1 93 ? 8.279 1.505 -14.537 1.00 92.00 93 ASP A CA 1
ATOM 675 C C . ASP A 1 93 ? 8.816 1.635 -13.103 1.00 92.00 93 ASP A C 1
ATOM 677 O O . ASP A 1 93 ? 9.938 2.093 -12.910 1.00 92.00 93 ASP A O 1
ATOM 681 N N . SER A 1 94 ? 8.049 1.214 -12.091 1.00 93.50 94 SER A N 1
ATOM 682 C CA . SER A 1 94 ? 8.498 1.244 -10.699 1.00 93.50 94 SER A CA 1
ATOM 683 C C . SER A 1 94 ? 9.609 0.219 -10.465 1.00 93.50 94 SER A C 1
ATOM 685 O O . SER A 1 94 ? 9.392 -0.988 -10.627 1.00 93.50 94 SER A O 1
ATOM 687 N N . ASP A 1 95 ? 10.782 0.700 -10.060 1.00 93.12 95 ASP A N 1
ATOM 688 C CA . ASP A 1 95 ? 11.954 -0.112 -9.748 1.00 93.12 95 ASP A CA 1
ATOM 689 C C . ASP A 1 95 ? 11.886 -0.732 -8.338 1.00 93.12 95 ASP A C 1
ATOM 691 O O . ASP A 1 95 ? 11.069 -0.361 -7.494 1.00 93.12 95 ASP A O 1
ATOM 695 N N . ALA A 1 96 ? 12.762 -1.703 -8.076 1.00 91.44 96 ALA A N 1
ATOM 696 C CA . ALA A 1 96 ? 12.762 -2.456 -6.825 1.00 91.44 96 ALA A CA 1
ATOM 697 C C . ALA A 1 96 ? 13.105 -1.614 -5.582 1.00 91.44 96 ALA A C 1
ATOM 699 O O . ALA A 1 96 ? 12.640 -1.953 -4.496 1.00 91.44 96 ALA A O 1
ATOM 700 N N . GLU A 1 97 ? 13.908 -0.556 -5.708 1.00 93.56 97 GLU A N 1
ATOM 701 C CA . GLU A 1 97 ? 14.262 0.319 -4.587 1.00 93.56 97 GLU A CA 1
ATOM 702 C C . GLU A 1 97 ? 13.061 1.178 -4.192 1.00 93.56 97 GLU A C 1
ATOM 704 O O . GLU A 1 97 ? 12.665 1.180 -3.028 1.00 93.56 97 GLU A O 1
ATOM 709 N N . THR A 1 98 ? 12.397 1.791 -5.176 1.00 93.44 98 THR A N 1
ATOM 710 C CA . THR A 1 98 ? 11.152 2.542 -4.965 1.00 93.44 98 THR A CA 1
ATOM 711 C C . THR A 1 98 ? 10.096 1.684 -4.263 1.00 93.44 98 THR A C 1
ATOM 713 O O . THR A 1 98 ? 9.540 2.094 -3.243 1.00 93.44 98 THR A O 1
ATOM 716 N N . ARG A 1 99 ? 9.855 0.456 -4.750 1.00 93.56 99 ARG A N 1
ATOM 717 C CA . ARG A 1 99 ? 8.881 -0.462 -4.128 1.00 93.56 99 ARG A CA 1
ATOM 718 C C . ARG A 1 99 ? 9.251 -0.809 -2.687 1.00 93.56 99 ARG A C 1
ATOM 720 O O . ARG A 1 99 ? 8.372 -0.862 -1.830 1.00 93.56 99 ARG A O 1
ATOM 727 N N . ARG A 1 100 ? 10.541 -1.034 -2.409 1.00 91.94 100 ARG A N 1
ATOM 728 C CA . ARG A 1 100 ? 11.040 -1.339 -1.057 1.00 91.94 100 ARG A CA 1
ATOM 729 C C . ARG A 1 100 ? 10.855 -0.173 -0.097 1.00 91.94 100 ARG A C 1
ATOM 731 O O . ARG A 1 100 ? 10.448 -0.416 1.032 1.00 91.94 100 ARG A O 1
ATOM 738 N N . ASN A 1 101 ? 11.115 1.055 -0.537 1.00 92.44 101 ASN A N 1
ATOM 739 C CA . ASN A 1 101 ? 10.962 2.245 0.301 1.00 92.44 101 ASN A CA 1
ATOM 740 C C . ASN A 1 101 ? 9.492 2.455 0.686 1.00 92.44 101 ASN A C 1
ATOM 742 O O . ASN A 1 101 ? 9.181 2.554 1.867 1.00 92.44 101 ASN A O 1
ATOM 746 N N . VAL A 1 102 ? 8.575 2.384 -0.285 1.00 91.75 102 VAL A N 1
ATOM 747 C CA . VAL A 1 102 ? 7.127 2.477 -0.017 1.00 91.75 102 VAL A CA 1
ATOM 748 C C . VAL A 1 102 ? 6.649 1.343 0.897 1.00 91.75 102 VAL A C 1
ATOM 750 O O . VAL A 1 102 ? 5.865 1.564 1.819 1.00 91.75 102 VAL A O 1
ATOM 753 N N . ALA A 1 103 ? 7.128 0.115 0.673 1.00 88.56 103 ALA A N 1
ATOM 754 C CA . ALA A 1 103 ? 6.799 -1.023 1.527 1.00 88.56 103 ALA A CA 1
ATOM 755 C C . ALA A 1 103 ? 7.345 -0.869 2.957 1.00 88.56 103 ALA A C 1
ATOM 757 O O . ALA A 1 103 ? 6.711 -1.350 3.894 1.00 88.56 103 ALA A O 1
ATOM 758 N N . ALA A 1 104 ? 8.504 -0.231 3.134 1.00 87.19 104 ALA A N 1
ATOM 759 C CA . ALA A 1 104 ? 9.076 0.059 4.445 1.00 87.19 104 ALA A CA 1
ATOM 760 C C . ALA A 1 104 ? 8.243 1.107 5.196 1.00 87.19 104 ALA A C 1
ATOM 762 O O . ALA A 1 104 ? 7.833 0.838 6.322 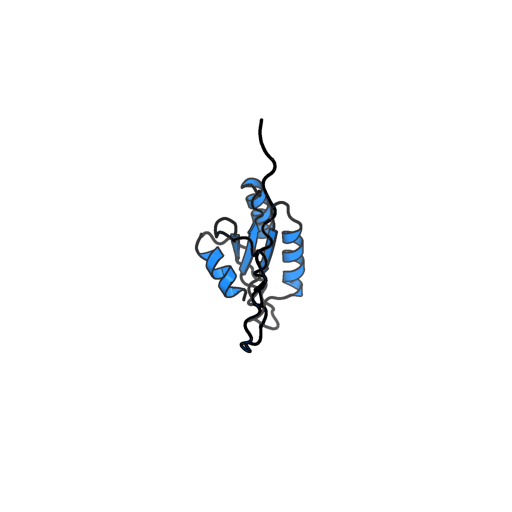1.00 87.19 104 ALA A O 1
ATOM 763 N N . GLU A 1 105 ? 7.889 2.216 4.540 1.00 84.88 105 GLU A N 1
ATOM 764 C CA . GLU A 1 105 ? 7.029 3.256 5.127 1.00 84.88 105 GLU A CA 1
ATOM 765 C C . GLU A 1 105 ? 5.663 2.692 5.549 1.00 84.88 105 GLU A C 1
ATOM 767 O O . GLU A 1 105 ? 5.170 2.965 6.640 1.00 84.88 105 GLU A O 1
ATOM 772 N N . LEU A 1 106 ? 5.065 1.814 4.736 1.00 84.06 106 LEU A N 1
ATOM 773 C CA . LEU A 1 106 ? 3.800 1.165 5.089 1.00 84.06 106 LEU A CA 1
ATOM 774 C C . LEU A 1 106 ? 3.926 0.218 6.304 1.00 84.06 106 LEU A C 1
ATOM 776 O O . LEU A 1 106 ? 2.954 0.023 7.044 1.00 84.06 106 LEU A O 1
ATOM 780 N N . LYS A 1 107 ? 5.105 -0.387 6.509 1.00 76.69 107 LYS A N 1
ATOM 781 C CA . LYS A 1 107 ? 5.363 -1.341 7.600 1.00 76.69 107 LYS A CA 1
ATOM 782 C C . LYS A 1 107 ? 5.602 -0.682 8.945 1.00 76.69 107 LYS A C 1
ATOM 784 O O . LYS A 1 107 ? 5.215 -1.256 9.961 1.00 76.69 107 LYS A O 1
ATOM 789 N N . GLU A 1 108 ? 6.254 0.472 8.953 1.00 65.31 108 GLU A N 1
ATOM 790 C CA . GLU A 1 108 ? 6.607 1.149 10.200 1.00 65.31 108 GLU A CA 1
ATOM 791 C C . GLU A 1 108 ? 5.374 1.668 10.945 1.00 65.31 108 GLU A C 1
ATOM 793 O O . GLU A 1 108 ? 5.373 1.656 12.175 1.00 65.31 108 GLU A O 1
ATOM 798 N N . ASP A 1 109 ? 4.285 1.970 10.230 1.00 57.91 109 ASP A N 1
ATOM 799 C CA . ASP A 1 109 ? 3.108 2.577 10.851 1.00 57.91 109 ASP A CA 1
ATOM 800 C C . ASP A 1 109 ? 1.849 1.687 10.860 1.00 57.91 109 ASP A C 1
ATOM 802 O O . ASP A 1 109 ? 1.046 1.781 11.798 1.00 57.91 109 ASP A O 1
ATOM 806 N N . HIS A 1 110 ? 1.626 0.810 9.861 1.00 62.03 110 HIS A N 1
ATOM 807 C CA . HIS A 1 110 ? 0.264 0.295 9.619 1.00 62.03 110 HIS A CA 1
ATOM 808 C C . HIS A 1 110 ? 0.096 -1.143 9.086 1.00 62.03 110 HIS A C 1
ATOM 810 O O . HIS A 1 110 ? -1.033 -1.642 9.135 1.00 62.03 110 HIS A O 1
ATOM 816 N N . ALA A 1 111 ? 1.120 -1.841 8.573 1.00 68.31 111 ALA A N 1
ATOM 817 C CA . ALA A 1 111 ? 0.912 -3.163 7.957 1.00 68.31 111 ALA A CA 1
ATOM 818 C C . ALA A 1 111 ? 2.130 -4.114 7.986 1.00 68.31 111 ALA A C 1
ATOM 820 O O . ALA A 1 111 ? 3.250 -3.722 8.265 1.00 68.31 111 ALA A O 1
ATOM 821 N N . ALA A 1 112 ? 1.930 -5.394 7.664 1.00 73.69 112 ALA A N 1
ATOM 822 C CA . ALA A 1 112 ? 2.992 -6.390 7.494 1.00 73.69 112 ALA A CA 1
ATOM 823 C C . ALA A 1 112 ? 2.900 -7.031 6.104 1.00 73.69 112 ALA A C 1
ATOM 825 O O . ALA A 1 112 ? 1.847 -7.538 5.735 1.00 73.69 112 ALA A O 1
ATOM 826 N N . GLU A 1 113 ? 3.977 -7.024 5.320 1.00 74.12 113 GLU A N 1
ATOM 827 C CA . GLU A 1 113 ? 3.968 -7.595 3.962 1.00 74.12 113 GLU A CA 1
ATOM 828 C C . GLU A 1 113 ? 3.767 -9.113 3.978 1.00 74.12 113 GLU A C 1
ATOM 830 O O . GLU A 1 113 ? 4.308 -9.823 4.827 1.00 74.12 113 GLU A O 1
ATOM 835 N N . LEU A 1 114 ? 2.959 -9.601 3.040 1.00 73.88 114 LEU A N 1
ATOM 836 C CA . LEU A 1 114 ? 2.726 -11.015 2.809 1.00 73.88 114 LEU A CA 1
ATOM 837 C C . LEU A 1 114 ? 3.590 -11.464 1.631 1.00 73.88 114 LEU A C 1
ATOM 839 O O . LEU A 1 114 ? 3.362 -11.072 0.488 1.00 73.88 114 LEU A O 1
ATOM 843 N N . GLU A 1 115 ? 4.563 -12.324 1.912 1.00 58.78 115 GLU A N 1
ATOM 844 C CA . GLU A 1 115 ? 5.378 -12.971 0.887 1.00 58.78 115 GLU A CA 1
ATOM 845 C C . GLU A 1 115 ? 4.500 -13.920 0.049 1.00 58.78 115 GLU A C 1
ATOM 847 O O . GLU A 1 115 ? 3.987 -14.918 0.562 1.00 58.78 115 GLU A O 1
ATOM 852 N N . GLY A 1 116 ? 4.329 -13.649 -1.251 1.00 51.88 116 GLY A N 1
ATOM 853 C CA . GLY A 1 116 ? 3.841 -14.671 -2.179 1.00 51.88 116 GLY A CA 1
ATOM 854 C C . GLY A 1 116 ? 3.057 -14.187 -3.397 1.00 51.88 116 GLY A C 1
ATOM 855 O O . GLY A 1 116 ? 2.016 -13.543 -3.299 1.00 51.88 116 GLY A O 1
ATOM 856 N N . THR A 1 117 ? 3.474 -14.685 -4.562 1.00 50.47 117 THR A N 1
ATOM 857 C CA . THR A 1 117 ? 2.864 -14.535 -5.900 1.00 50.47 117 THR A CA 1
ATOM 858 C C . THR A 1 117 ? 1.383 -14.951 -5.975 1.00 50.47 117 THR A C 1
ATOM 860 O O . THR A 1 117 ? 0.695 -14.643 -6.946 1.00 50.47 117 THR A O 1
ATOM 863 N N . ARG A 1 118 ? 0.874 -15.662 -4.960 1.00 47.91 118 ARG A N 1
ATOM 864 C CA . ARG A 1 118 ? -0.513 -16.144 -4.865 1.00 47.91 118 ARG A CA 1
ATOM 865 C C . ARG A 1 118 ? -1.456 -15.116 -4.225 1.00 47.91 118 ARG A C 1
ATOM 867 O O . ARG A 1 118 ? -2.616 -15.035 -4.622 1.00 47.91 118 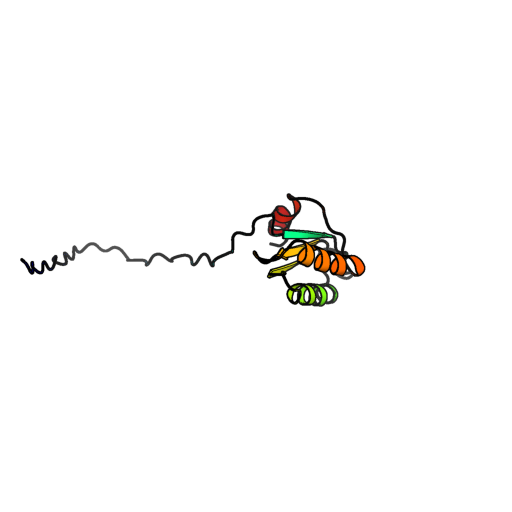ARG A O 1
ATOM 874 N N . ALA A 1 119 ? -0.942 -14.275 -3.323 1.00 50.94 119 ALA A N 1
ATOM 875 C CA . ALA A 1 119 ? -1.731 -13.281 -2.599 1.00 50.94 119 ALA A CA 1
ATOM 876 C C . ALA A 1 119 ? -2.252 -12.164 -3.519 1.00 50.94 119 ALA A C 1
ATOM 878 O O . ALA A 1 119 ? -3.381 -11.714 -3.353 1.00 50.94 119 ALA A O 1
ATOM 879 N N . GLY A 1 120 ? -1.475 -11.752 -4.530 1.00 48.28 120 GLY A N 1
ATOM 880 C CA . GLY A 1 120 ? -1.876 -10.688 -5.463 1.00 48.28 120 GLY A CA 1
ATOM 881 C C . GLY A 1 120 ? -3.097 -11.035 -6.328 1.00 48.28 120 GLY A C 1
ATOM 882 O O . GLY A 1 120 ? -3.876 -10.152 -6.682 1.00 48.28 120 GLY A O 1
ATOM 883 N N . ILE A 1 121 ? -3.303 -12.321 -6.634 1.00 49.28 121 ILE A N 1
ATOM 884 C CA . ILE A 1 121 ? -4.428 -12.797 -7.457 1.00 49.28 121 ILE A CA 1
ATOM 885 C C . ILE A 1 121 ? -5.694 -12.945 -6.600 1.00 49.28 121 ILE A C 1
ATOM 887 O O . ILE A 1 121 ? -6.768 -12.498 -7.002 1.00 49.28 121 ILE A O 1
ATOM 891 N N . GLU A 1 122 ? -5.568 -13.512 -5.396 1.00 48.75 122 GLU A N 1
ATOM 892 C CA . GLU A 1 122 ? -6.681 -13.627 -4.442 1.00 48.75 122 GLU A CA 1
ATOM 893 C C . GLU A 1 122 ? -7.126 -12.260 -3.909 1.00 48.75 122 GLU A C 1
ATOM 895 O O . GLU A 1 122 ? -8.324 -12.044 -3.729 1.00 48.75 122 GLU A O 1
ATOM 900 N N . ALA A 1 123 ? -6.199 -11.307 -3.742 1.00 51.72 123 ALA A N 1
ATOM 901 C CA . ALA A 1 123 ? -6.513 -9.942 -3.334 1.00 51.72 123 ALA A CA 1
ATOM 902 C C . ALA A 1 123 ? -7.547 -9.313 -4.276 1.00 51.72 123 ALA A C 1
ATOM 904 O O . ALA A 1 123 ? -8.601 -8.888 -3.816 1.00 51.72 123 ALA A O 1
ATOM 905 N N . ARG A 1 124 ? -7.342 -9.353 -5.600 1.00 49.91 124 ARG A N 1
ATOM 906 C CA . ARG A 1 124 ? -8.315 -8.787 -6.551 1.00 49.91 124 ARG A CA 1
ATOM 907 C C . ARG A 1 124 ? -9.694 -9.458 -6.478 1.00 49.91 124 ARG A C 1
ATOM 909 O O . ARG A 1 124 ? -10.697 -8.787 -6.690 1.00 49.91 124 ARG A O 1
ATOM 916 N N . MET A 1 125 ? -9.754 -10.751 -6.156 1.00 47.62 125 MET A N 1
ATOM 917 C CA . MET A 1 125 ? -11.011 -11.504 -6.038 1.00 47.62 125 MET A CA 1
ATOM 918 C C . MET A 1 125 ? -11.723 -11.297 -4.688 1.00 47.62 125 MET A C 1
ATOM 920 O O . MET A 1 125 ? -12.923 -11.521 -4.594 1.00 47.62 125 MET A O 1
ATOM 924 N N . SER A 1 126 ? -11.002 -10.847 -3.656 1.00 50.88 126 SER A N 1
ATOM 925 C CA . SER A 1 126 ? -11.526 -10.571 -2.308 1.00 50.88 126 SER A CA 1
ATOM 926 C C . SER A 1 126 ? -11.885 -9.091 -2.076 1.00 50.88 126 SER A C 1
ATOM 928 O O . SER A 1 126 ? -12.503 -8.744 -1.068 1.00 50.88 126 SER A O 1
ATOM 930 N N . ILE A 1 127 ? -11.474 -8.209 -2.993 1.00 53.75 127 ILE A N 1
ATOM 931 C CA . ILE A 1 127 ? -11.752 -6.762 -2.964 1.00 53.75 127 ILE A CA 1
ATOM 932 C C . ILE A 1 127 ? -13.063 -6.413 -3.713 1.00 53.75 127 ILE A C 1
ATOM 934 O O . ILE A 1 127 ? -13.553 -5.294 -3.579 1.00 53.75 127 ILE A O 1
ATOM 938 N N . GLY A 1 128 ? -13.648 -7.362 -4.461 1.00 42.84 128 GLY A N 1
ATOM 939 C CA . GLY A 1 128 ? -14.926 -7.213 -5.182 1.00 42.84 128 GLY A CA 1
ATOM 940 C C . GLY A 1 128 ? -16.172 -7.289 -4.303 1.00 42.84 128 GLY A C 1
ATOM 941 O O . GLY A 1 128 ? -16.199 -8.122 -3.369 1.00 42.84 128 GLY A O 1
#

Foldseek 3Di:
DDDDDDDDPDDDDPDDDDDPCPPPPPPCPPCPPPQQLVQKWKWFWPQADPVHQQAGDCVVVVVVQVVLCPQPQFPGWAAFGRRGMIMTGGDPPDDPVSVVVSQVVCVVPTTGTDDDSVCSVVVVVRRD

pLDDT: mean 74.21, std 20.17, range [35.84, 95.56]

Radius of gyration: 25.49 Å; chains: 1; bounding box: 50×26×84 Å

Sequence (128 aa):
MKGQKNMKTHLIAVLAGGLLYVPPLASVAGNAATLTADRISVFKAPLVCPAAPQIGCGSASKPILLDLEKQPGVFEAWLNRAGTIIAVVWKPDSDAETRRNVAAELKEDHAAELEGTRAGIEARMSIG